Protein AF-A0A2V7KPG0-F1 (afdb_monomer)

Mean predicted aligned error: 3.89 Å

pLDDT: mean 94.69, std 5.26, range [65.12, 98.38]

Secondary structure (DSSP, 8-state):
--PPPP--------EETTEEHHHHHHHHHHHT----EE--SS--TTSS--EE---SS--GGGTS-HHHHHHS-HHHH-

Radius of gyration: 17.53 Å; Cα contacts (8 Å, |Δi|>4): 71; chains: 1; bounding box: 36×32×55 Å

Sequence (78 aa):
MKSFRRVVITGVGAVTPIGTAADGLWAGLEARTSAVRTLTRFDPTPFRSHMAAEIPDFRPQDHLDAKRAKRLDRFSQL

Structure (mmCIF, N/CA/C/O backbone):
data_AF-A0A2V7KPG0-F1
#
_entry.id   AF-A0A2V7KPG0-F1
#
loop_
_atom_site.group_PDB
_atom_site.id
_atom_site.type_symbol
_atom_site.label_atom_id
_atom_site.label_alt_id
_atom_site.label_comp_id
_atom_site.label_asym_id
_atom_site.label_entity_id
_atom_site.label_seq_id
_atom_site.pdbx_PDB_ins_code
_atom_site.Cartn_x
_atom_site.Cartn_y
_atom_site.Cartn_z
_atom_site.occupancy
_atom_site.B_iso_or_equiv
_atom_site.auth_seq_id
_atom_site.auth_comp_id
_atom_site.auth_asym_id
_atom_site.auth_atom_id
_atom_site.pdbx_PDB_model_num
ATOM 1 N N . MET A 1 1 ? -4.895 15.660 39.765 1.00 65.12 1 MET A N 1
ATOM 2 C CA . MET A 1 1 ? -4.326 14.702 38.787 1.00 65.12 1 MET A CA 1
ATOM 3 C C . MET A 1 1 ? -4.949 14.951 37.423 1.00 65.12 1 MET A C 1
ATOM 5 O O . MET A 1 1 ? -6.167 14.917 37.320 1.00 65.12 1 MET A O 1
ATOM 9 N N . LYS A 1 2 ? -4.148 15.238 36.389 1.00 71.25 2 LYS A N 1
ATOM 10 C CA . LYS A 1 2 ? -4.644 15.298 35.004 1.00 71.25 2 LYS A CA 1
ATOM 11 C C . LYS A 1 2 ? -4.950 13.863 34.561 1.00 71.25 2 LYS A C 1
ATOM 13 O O . LYS A 1 2 ? -4.040 13.044 34.510 1.00 71.25 2 LYS A O 1
ATOM 18 N N . SER A 1 3 ? -6.218 13.553 34.297 1.00 80.75 3 SER A N 1
ATOM 19 C CA . SER A 1 3 ? -6.607 12.279 33.684 1.00 80.75 3 SER A CA 1
ATOM 20 C C . SER A 1 3 ? -6.369 12.381 32.181 1.00 80.75 3 SER A C 1
ATOM 22 O O . SER A 1 3 ? -6.949 13.244 31.516 1.00 80.75 3 SER A O 1
ATOM 24 N N . PHE A 1 4 ? -5.469 11.558 31.648 1.00 88.69 4 PHE A N 1
ATOM 25 C CA . PHE A 1 4 ? -5.234 11.494 30.210 1.00 88.69 4 PHE A CA 1
ATOM 26 C C . PHE A 1 4 ? -6.366 10.713 29.540 1.00 88.69 4 PHE A C 1
ATOM 28 O O . PHE A 1 4 ? -6.816 9.685 30.052 1.00 88.69 4 PHE A O 1
ATOM 35 N N . ARG A 1 5 ? -6.838 11.196 28.384 1.00 94.44 5 ARG A N 1
ATOM 36 C CA . ARG A 1 5 ? -7.839 10.462 27.601 1.00 94.44 5 ARG A CA 1
ATOM 37 C C . ARG A 1 5 ? -7.231 9.140 27.141 1.00 94.44 5 ARG A C 1
ATOM 39 O O . ARG A 1 5 ? -6.140 9.130 26.575 1.00 94.44 5 ARG A O 1
ATOM 46 N N . ARG A 1 6 ? -7.949 8.037 27.357 1.00 95.81 6 ARG A N 1
ATOM 47 C CA . ARG A 1 6 ? -7.582 6.738 26.786 1.00 95.81 6 ARG A CA 1
ATOM 48 C C . ARG A 1 6 ? -7.834 6.783 25.283 1.00 95.81 6 ARG A C 1
ATOM 50 O O . ARG A 1 6 ? -8.926 7.149 24.856 1.00 95.81 6 ARG A O 1
ATOM 57 N N . VAL A 1 7 ? -6.825 6.408 24.512 1.00 96.19 7 VAL A N 1
ATOM 58 C CA . VAL A 1 7 ? -6.885 6.302 23.052 1.00 96.19 7 VAL A CA 1
ATOM 59 C C . VAL A 1 7 ? -6.557 4.861 22.688 1.00 96.19 7 VAL A C 1
ATOM 61 O O . VAL A 1 7 ? -5.666 4.262 23.288 1.00 96.19 7 VAL A O 1
ATOM 64 N N . VAL A 1 8 ? -7.305 4.300 21.743 1.00 97.69 8 VAL A N 1
ATOM 65 C CA . VAL A 1 8 ? -7.139 2.925 21.259 1.00 97.69 8 VAL A CA 1
ATOM 66 C C . VAL A 1 8 ? -7.149 2.909 19.734 1.00 97.69 8 VAL A C 1
ATOM 68 O O . VAL A 1 8 ? -7.702 3.812 19.107 1.00 97.69 8 VAL A O 1
ATOM 71 N N . ILE A 1 9 ? -6.542 1.879 19.147 1.00 97.38 9 ILE A N 1
ATOM 72 C CA . ILE A 1 9 ? -6.578 1.620 17.705 1.00 97.38 9 ILE A CA 1
ATOM 73 C C . ILE A 1 9 ? -7.809 0.758 17.421 1.00 97.38 9 ILE A C 1
ATOM 75 O O . ILE A 1 9 ? -7.931 -0.334 1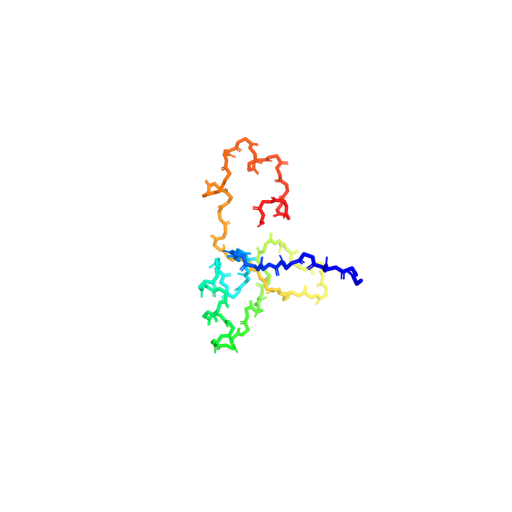7.968 1.00 97.38 9 ILE A O 1
ATOM 79 N N . THR A 1 10 ? -8.723 1.250 16.586 1.00 97.75 10 THR A N 1
ATOM 80 C CA . THR A 1 10 ? -9.959 0.540 16.203 1.00 97.75 10 THR A CA 1
ATOM 81 C C . THR A 1 10 ? -9.922 -0.023 14.784 1.00 97.75 10 THR A C 1
ATOM 83 O O . THR A 1 10 ? -10.843 -0.731 14.390 1.00 97.75 10 THR A O 1
ATOM 86 N N . GLY A 1 11 ? -8.873 0.268 14.014 1.00 96.81 11 GLY A N 1
ATOM 87 C CA . GLY A 1 11 ? -8.720 -0.226 12.652 1.00 96.81 11 GLY A CA 1
ATOM 88 C C . GLY A 1 11 ? -7.291 -0.083 12.148 1.00 96.81 11 GLY A C 1
ATOM 89 O O . GLY A 1 11 ? -6.574 0.841 12.536 1.00 96.81 11 GLY A O 1
ATOM 90 N N . VAL A 1 12 ? -6.896 -1.013 11.281 1.00 96.56 12 VAL A N 1
ATOM 91 C CA . VAL A 1 12 ? -5.601 -1.037 10.597 1.00 96.56 12 VAL A CA 1
ATOM 92 C C . VAL A 1 12 ? -5.854 -1.294 9.117 1.00 96.56 12 VAL A C 1
ATOM 94 O O . VAL A 1 12 ? -6.601 -2.201 8.757 1.00 96.56 12 VAL A O 1
ATOM 97 N N . GLY A 1 13 ? -5.224 -0.495 8.264 1.00 94.81 13 GLY A N 1
ATOM 98 C CA . GLY A 1 13 ? -5.198 -0.681 6.819 1.00 94.81 13 GLY A CA 1
ATOM 99 C C . GLY A 1 13 ? -3.768 -0.519 6.330 1.00 94.81 13 GLY A C 1
ATOM 100 O O . GLY A 1 13 ? -3.047 0.355 6.811 1.00 94.81 13 GLY A O 1
ATOM 101 N N . ALA A 1 14 ? -3.348 -1.385 5.415 1.00 95.12 14 ALA A N 1
ATOM 102 C CA . ALA A 1 14 ? -2.001 -1.366 4.872 1.00 95.12 14 ALA A CA 1
ATOM 103 C C . ALA A 1 14 ? -2.011 -1.841 3.419 1.00 95.12 14 ALA A C 1
ATOM 105 O O . ALA A 1 14 ? -2.731 -2.778 3.076 1.00 95.12 14 ALA A O 1
ATOM 106 N N . VAL A 1 15 ? -1.184 -1.224 2.582 1.00 96.00 15 VAL A N 1
ATOM 107 C CA . VAL A 1 15 ? -0.884 -1.701 1.231 1.00 96.00 15 VAL A CA 1
ATOM 108 C C . VAL A 1 15 ? 0.621 -1.916 1.170 1.00 96.00 15 VAL A C 1
ATOM 110 O O . VAL A 1 15 ? 1.391 -0.958 1.195 1.00 96.00 15 VAL A O 1
ATOM 113 N N . THR A 1 16 ? 1.058 -3.176 1.169 1.00 96.19 16 THR A N 1
ATOM 114 C CA . THR A 1 16 ? 2.479 -3.515 1.314 1.00 96.19 16 THR A CA 1
ATOM 115 C C . THR A 1 16 ? 2.920 -4.583 0.312 1.00 96.19 16 THR A C 1
ATOM 117 O O . THR A 1 16 ? 2.087 -5.338 -0.193 1.00 96.19 16 THR A O 1
ATOM 120 N N . PRO A 1 17 ? 4.231 -4.701 0.029 1.00 96.62 17 PRO A N 1
ATOM 121 C CA . PRO A 1 17 ? 4.758 -5.745 -0.853 1.00 96.62 17 PRO A CA 1
ATOM 122 C C . PRO A 1 17 ? 4.549 -7.178 -0.341 1.00 96.62 17 PRO A C 1
ATOM 124 O O . PRO A 1 17 ? 4.655 -8.115 -1.125 1.00 96.62 17 PRO A O 1
ATOM 127 N N . ILE A 1 18 ? 4.271 -7.352 0.956 1.00 96.44 18 ILE A N 1
ATOM 128 C CA . ILE A 1 18 ? 4.030 -8.658 1.591 1.00 96.44 18 ILE A CA 1
ATOM 129 C C . ILE A 1 18 ? 2.539 -8.943 1.821 1.00 96.44 18 ILE A C 1
ATOM 131 O O . ILE A 1 18 ? 2.202 -9.984 2.370 1.00 96.44 18 ILE A O 1
ATOM 135 N N . GLY A 1 19 ? 1.646 -8.040 1.406 1.00 94.56 19 GLY A N 1
ATOM 136 C CA . GLY A 1 19 ? 0.204 -8.208 1.557 1.00 94.56 19 GLY A CA 1
ATOM 137 C C . GLY A 1 19 ? -0.552 -6.885 1.657 1.00 94.56 19 GLY A C 1
ATOM 138 O O . GLY A 1 19 ? -0.002 -5.850 2.045 1.00 94.56 19 GLY A O 1
ATOM 139 N N . THR A 1 20 ? -1.833 -6.927 1.298 1.00 94.19 20 THR A N 1
ATOM 140 C CA . THR A 1 20 ? -2.764 -5.790 1.388 1.00 94.19 20 THR A CA 1
ATOM 141 C C . THR A 1 20 ? -3.830 -6.078 2.444 1.00 94.19 20 THR A C 1
ATOM 143 O O . THR A 1 20 ? -4.173 -7.235 2.672 1.00 94.19 20 THR A O 1
ATOM 146 N N . ALA A 1 21 ? -4.357 -5.024 3.070 1.00 93.94 21 ALA A N 1
ATOM 147 C CA . ALA A 1 21 ? -5.214 -5.069 4.253 1.00 93.94 21 ALA A CA 1
ATOM 148 C C . ALA A 1 21 ? -4.522 -5.678 5.490 1.00 93.94 21 ALA A C 1
ATOM 150 O O . ALA A 1 21 ? -3.371 -6.116 5.436 1.00 93.94 21 ALA A O 1
ATOM 151 N N . ALA A 1 22 ? -5.214 -5.649 6.632 1.00 96.94 22 ALA A N 1
ATOM 152 C CA . ALA A 1 22 ? -4.679 -6.137 7.904 1.00 96.94 22 ALA A CA 1
ATOM 153 C C . ALA A 1 22 ? -4.293 -7.625 7.836 1.00 96.94 22 ALA A C 1
ATOM 155 O O . ALA A 1 22 ? -3.177 -7.980 8.212 1.00 96.94 22 ALA A O 1
ATOM 156 N N . ASP A 1 23 ? -5.172 -8.463 7.282 1.00 96.81 23 ASP A N 1
ATOM 157 C CA . ASP A 1 23 ? -4.957 -9.912 7.191 1.00 96.81 23 ASP A CA 1
ATOM 158 C C . ASP A 1 23 ? -3.795 -10.259 6.256 1.00 96.81 23 ASP A C 1
ATOM 160 O O . ASP A 1 23 ? -2.960 -11.100 6.585 1.00 96.81 23 ASP A O 1
ATOM 164 N N . GLY A 1 24 ? -3.696 -9.572 5.111 1.00 95.69 24 GLY A N 1
ATOM 165 C CA . GLY A 1 24 ? -2.600 -9.781 4.170 1.00 95.69 24 GLY A CA 1
ATOM 166 C C . GLY A 1 24 ? -1.254 -9.371 4.761 1.00 95.69 24 GLY A C 1
ATOM 167 O O . GLY A 1 24 ? -0.282 -10.111 4.631 1.00 95.69 24 GLY A O 1
ATOM 168 N N . LEU A 1 25 ? -1.193 -8.226 5.450 1.00 95.75 25 LEU A N 1
ATOM 169 C CA . LEU A 1 25 ? 0.015 -7.813 6.165 1.00 95.75 25 LEU A CA 1
ATOM 170 C C . LEU A 1 25 ? 0.410 -8.842 7.234 1.00 95.75 25 LEU A C 1
ATOM 172 O O . LEU A 1 25 ? 1.581 -9.208 7.321 1.00 95.75 25 LEU A O 1
ATOM 176 N N . TRP A 1 26 ? -0.551 -9.315 8.032 1.00 97.50 26 TRP A N 1
ATOM 177 C CA . TRP A 1 26 ? -0.294 -10.291 9.090 1.00 97.50 26 TRP A CA 1
ATOM 178 C C . TRP A 1 26 ? 0.251 -11.6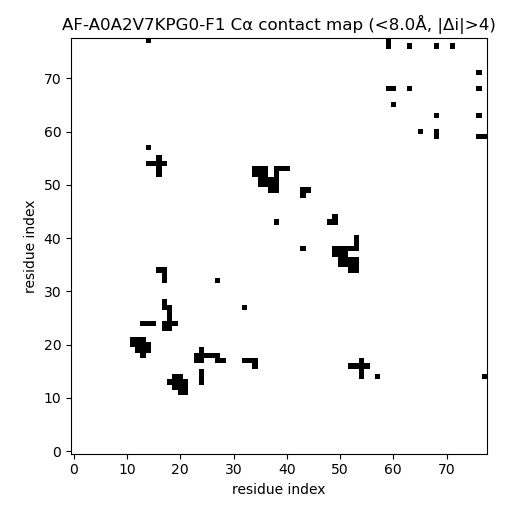10 8.532 1.00 97.50 26 TRP A C 1
ATOM 180 O O . TRP A 1 26 ? 1.330 -12.046 8.936 1.00 97.50 26 TRP A O 1
ATOM 190 N N . ALA A 1 27 ? -0.423 -12.184 7.532 1.00 97.31 27 ALA A N 1
ATOM 191 C CA . ALA A 1 27 ? 0.017 -13.412 6.877 1.00 97.31 27 ALA A CA 1
ATOM 192 C C . ALA A 1 27 ? 1.411 -13.263 6.238 1.00 97.31 27 ALA A C 1
ATOM 194 O O . ALA A 1 27 ? 2.250 -14.159 6.346 1.00 97.31 27 ALA A O 1
ATOM 195 N N . GLY A 1 28 ? 1.695 -12.115 5.613 1.00 96.50 28 GLY A N 1
ATOM 196 C CA . GLY A 1 28 ? 3.007 -11.817 5.039 1.00 96.50 28 GLY A CA 1
ATOM 197 C C . GLY A 1 28 ? 4.131 -11.770 6.078 1.00 96.50 28 GLY A C 1
ATOM 198 O O . GLY A 1 28 ? 5.221 -12.299 5.842 1.00 96.50 28 GLY A O 1
ATOM 199 N N . LEU A 1 29 ? 3.867 -11.176 7.247 1.00 97.00 29 LEU A N 1
ATOM 200 C CA . LEU A 1 29 ? 4.814 -11.141 8.366 1.00 97.00 29 LEU A CA 1
ATOM 201 C C . LEU A 1 29 ? 5.079 -12.547 8.925 1.00 97.00 29 LEU A C 1
ATOM 203 O O . LEU A 1 29 ? 6.235 -12.900 9.172 1.00 97.00 29 LEU A O 1
ATOM 207 N N . GLU A 1 30 ? 4.032 -13.359 9.091 1.00 98.38 30 GLU A N 1
ATOM 208 C CA . GLU A 1 30 ? 4.143 -14.745 9.561 1.00 98.38 30 GLU A CA 1
ATOM 209 C C . GLU A 1 30 ? 4.918 -15.636 8.582 1.00 98.38 30 GLU A C 1
ATOM 211 O O . GLU A 1 30 ? 5.733 -16.457 9.009 1.00 98.38 30 GLU A O 1
ATOM 216 N N . ALA A 1 31 ? 4.723 -15.435 7.276 1.00 97.75 31 ALA A N 1
ATOM 217 C CA . ALA A 1 31 ? 5.399 -16.192 6.225 1.00 97.75 31 ALA A CA 1
ATOM 218 C C . ALA A 1 31 ? 6.912 -15.924 6.150 1.00 97.75 31 ALA A C 1
ATOM 220 O O . ALA A 1 31 ? 7.639 -16.711 5.540 1.00 97.75 31 ALA A O 1
ATOM 221 N N . ARG A 1 32 ? 7.400 -14.815 6.733 1.00 95.75 32 ARG A N 1
ATOM 222 C CA . ARG A 1 32 ? 8.831 -14.435 6.803 1.00 95.75 32 ARG A CA 1
ATOM 223 C C . ARG A 1 32 ? 9.565 -14.516 5.462 1.00 95.75 32 ARG A C 1
ATOM 225 O O . ARG A 1 32 ? 10.765 -14.782 5.405 1.00 95.75 32 ARG A O 1
ATOM 232 N N . THR A 1 33 ? 8.841 -14.284 4.375 1.00 92.94 33 THR A N 1
ATOM 233 C CA . THR A 1 33 ? 9.379 -14.349 3.020 1.00 92.94 33 THR A CA 1
ATOM 234 C C . THR A 1 33 ? 9.678 -12.939 2.532 1.00 92.94 33 THR A C 1
ATOM 236 O O . THR A 1 33 ? 8.895 -12.013 2.738 1.00 92.94 33 THR A O 1
ATOM 239 N N . SER A 1 34 ? 10.834 -12.755 1.896 1.00 95.12 34 SER A N 1
ATOM 240 C CA . SER A 1 34 ? 11.202 -11.461 1.326 1.00 95.12 34 SER A CA 1
ATOM 241 C C . SER A 1 34 ? 10.372 -11.168 0.078 1.00 95.12 34 SER A C 1
ATOM 243 O O . SER A 1 34 ? 10.327 -11.978 -0.843 1.00 95.12 34 SER A O 1
ATOM 245 N N . ALA A 1 35 ? 9.778 -9.976 0.016 1.00 96.12 35 ALA A N 1
ATOM 246 C CA . ALA A 1 35 ? 9.130 -9.460 -1.191 1.00 96.12 35 ALA A CA 1
ATOM 247 C C . ALA A 1 35 ? 10.107 -8.756 -2.155 1.00 96.12 35 ALA A C 1
ATOM 249 O O . ALA A 1 35 ? 9.685 -8.233 -3.190 1.00 96.12 35 ALA A O 1
ATOM 250 N N . VAL A 1 36 ? 11.400 -8.694 -1.813 1.00 97.44 36 VAL A N 1
ATOM 251 C CA . VAL A 1 36 ? 12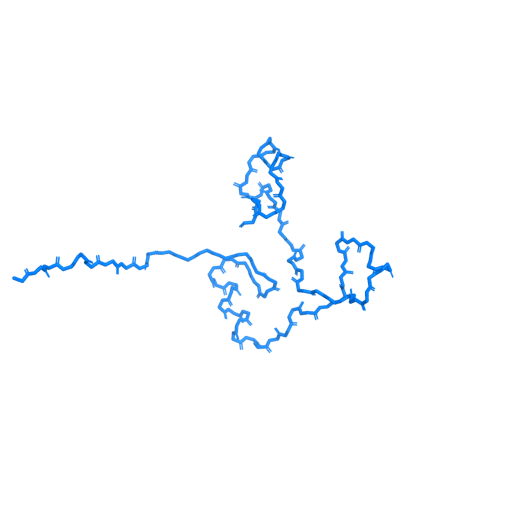.423 -8.053 -2.648 1.00 97.44 36 VAL A CA 1
ATOM 252 C C . VAL A 1 36 ? 12.692 -8.910 -3.881 1.00 97.44 36 VAL A C 1
ATOM 254 O O . VAL A 1 36 ? 13.063 -10.076 -3.777 1.00 97.44 36 VAL A O 1
ATOM 257 N N . ARG A 1 37 ? 12.546 -8.299 -5.052 1.00 96.06 37 ARG A N 1
ATOM 258 C CA . ARG A 1 37 ? 12.726 -8.912 -6.372 1.00 96.06 37 ARG A CA 1
ATOM 259 C C . ARG A 1 37 ? 13.278 -7.887 -7.355 1.00 96.06 37 ARG A C 1
ATOM 261 O O . ARG A 1 37 ? 13.472 -6.726 -6.996 1.00 96.06 37 ARG A O 1
ATOM 268 N N . THR A 1 38 ? 13.544 -8.312 -8.584 1.00 96.31 38 THR A N 1
ATO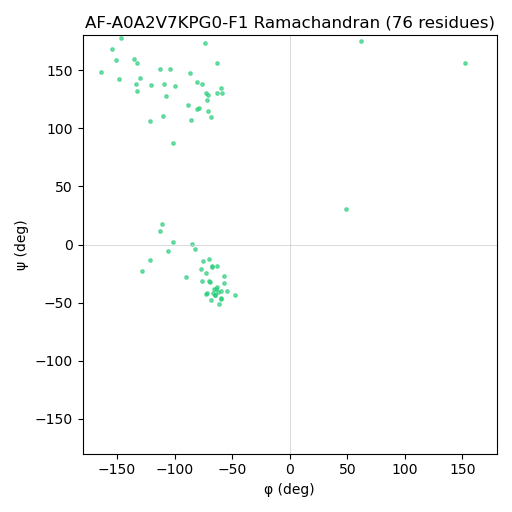M 269 C CA . THR A 1 38 ? 13.934 -7.398 -9.661 1.00 96.31 38 THR A CA 1
ATOM 270 C C . THR A 1 38 ? 12.840 -6.352 -9.881 1.00 96.31 38 THR A C 1
ATOM 272 O O . THR A 1 38 ? 11.666 -6.703 -9.984 1.00 96.31 38 THR A O 1
ATOM 275 N N . LEU A 1 39 ? 13.232 -5.078 -9.921 1.00 95.88 39 LEU A N 1
ATOM 276 C CA . LEU A 1 39 ? 12.354 -3.942 -10.189 1.00 95.88 39 LEU A CA 1
ATOM 277 C C . LEU A 1 39 ? 11.707 -4.087 -11.573 1.00 95.88 39 LEU A C 1
ATOM 279 O O . LEU A 1 39 ? 12.395 -4.359 -12.555 1.00 95.88 39 LEU A O 1
ATOM 283 N N . THR A 1 40 ? 10.399 -3.849 -11.653 1.00 94.31 40 THR A N 1
ATOM 284 C CA . THR A 1 40 ? 9.626 -3.917 -12.902 1.00 94.31 40 THR A CA 1
ATOM 285 C C . THR A 1 40 ? 8.925 -2.608 -13.264 1.00 94.31 40 THR A C 1
ATOM 287 O O . THR A 1 40 ? 8.461 -2.444 -14.390 1.00 94.31 40 THR A O 1
ATOM 290 N N . ARG A 1 41 ? 8.841 -1.647 -12.336 1.00 92.88 41 ARG A N 1
ATOM 291 C CA . ARG A 1 41 ? 8.042 -0.425 -12.506 1.00 92.88 41 ARG A CA 1
ATOM 292 C C . ARG A 1 41 ? 8.632 0.595 -13.486 1.00 92.88 41 ARG A C 1
ATOM 294 O O . ARG A 1 41 ? 7.884 1.422 -14.005 1.00 92.88 41 ARG A O 1
ATOM 301 N N . PHE A 1 42 ? 9.941 0.575 -13.713 1.00 94.50 42 PHE A N 1
ATOM 302 C CA . PHE A 1 42 ? 10.646 1.420 -14.682 1.00 94.50 42 PHE A CA 1
ATOM 303 C C . PHE A 1 42 ? 11.946 0.734 -15.123 1.00 94.50 42 PHE A C 1
ATOM 305 O O . PHE A 1 42 ? 12.346 -0.240 -14.493 1.00 94.50 42 PHE A O 1
ATOM 312 N N . ASP A 1 43 ? 12.603 1.236 -16.175 1.00 95.69 43 ASP A N 1
ATOM 313 C CA . ASP A 1 43 ? 13.901 0.718 -16.636 1.00 95.69 43 ASP A CA 1
ATOM 314 C C . ASP A 1 43 ? 15.015 1.020 -15.613 1.00 95.69 43 ASP A C 1
ATOM 316 O O . ASP A 1 43 ? 15.401 2.186 -15.454 1.00 95.69 43 ASP A O 1
ATOM 320 N N . PRO A 1 44 ? 15.550 0.002 -14.909 1.00 96.56 44 PRO A N 1
ATOM 321 C CA . PRO A 1 44 ? 16.568 0.218 -13.897 1.00 96.56 44 PRO A CA 1
ATOM 322 C C . PRO A 1 44 ? 17.984 0.338 -14.481 1.00 96.56 44 PRO A C 1
ATOM 324 O O . PRO A 1 44 ? 18.907 0.596 -13.711 1.00 96.56 44 PRO A O 1
ATOM 327 N N . THR A 1 45 ? 18.185 0.168 -15.796 1.00 97.12 45 THR A N 1
ATOM 328 C CA . THR A 1 45 ? 19.511 0.121 -16.449 1.00 97.12 45 THR A CA 1
ATOM 329 C C . THR A 1 45 ? 20.467 1.250 -16.029 1.00 97.12 45 THR A C 1
ATOM 331 O O . THR A 1 45 ? 21.626 0.952 -15.736 1.00 97.12 45 THR A O 1
ATOM 334 N N . PRO A 1 46 ? 20.033 2.524 -15.916 1.00 97.69 46 PRO A N 1
ATOM 335 C CA . PRO A 1 46 ? 20.914 3.622 -15.504 1.00 97.69 46 PRO A CA 1
ATOM 336 C C . PRO A 1 46 ? 21.358 3.580 -14.031 1.00 97.69 46 PRO A C 1
ATOM 338 O O . PRO A 1 46 ? 22.232 4.347 -13.628 1.00 97.69 46 PRO A O 1
ATOM 341 N N . PHE A 1 47 ? 20.733 2.743 -13.201 1.00 97.12 47 PHE A N 1
ATOM 342 C CA . PHE A 1 47 ? 20.915 2.732 -11.753 1.00 97.12 47 PHE A CA 1
ATOM 343 C C . PHE A 1 47 ? 21.798 1.568 -11.301 1.00 97.12 47 PHE A C 1
ATOM 345 O O . PHE A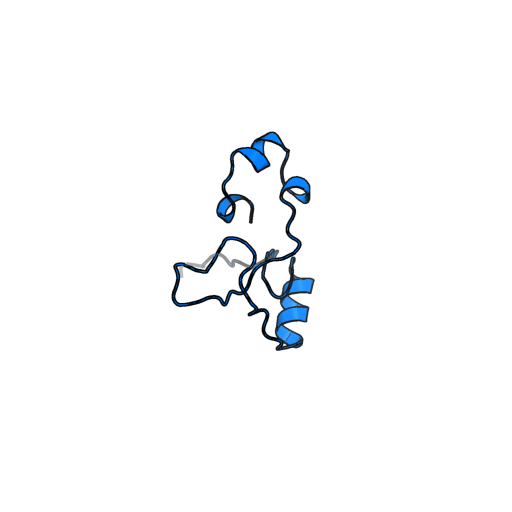 1 47 ? 21.812 0.493 -11.892 1.00 97.12 47 PHE A O 1
ATOM 352 N N . ARG A 1 48 ? 22.506 1.757 -10.180 1.00 97.56 48 ARG A N 1
ATOM 353 C CA . ARG A 1 48 ? 23.333 0.703 -9.565 1.00 97.56 48 ARG A CA 1
ATOM 354 C C . ARG A 1 48 ? 22.506 -0.438 -8.956 1.00 97.56 48 ARG A C 1
ATOM 356 O O . ARG A 1 48 ? 22.989 -1.562 -8.889 1.00 97.56 48 ARG A O 1
ATOM 363 N N . SER A 1 49 ? 21.309 -0.147 -8.442 1.00 97.06 49 SER A N 1
ATOM 364 C CA . SER A 1 49 ? 20.434 -1.134 -7.794 1.00 97.06 49 SER A CA 1
ATOM 365 C C . SER A 1 49 ? 19.244 -1.448 -8.684 1.00 97.06 49 SER A C 1
ATOM 367 O O . SER A 1 49 ? 18.532 -0.534 -9.092 1.00 97.06 49 SER A O 1
ATOM 369 N N . HIS A 1 50 ? 19.009 -2.735 -8.937 1.00 97.94 50 HIS A N 1
ATOM 370 C CA . HIS A 1 50 ? 17.884 -3.229 -9.743 1.00 97.94 50 HIS A CA 1
ATOM 371 C C . HIS A 1 50 ? 16.868 -4.016 -8.907 1.00 97.94 50 HIS A C 1
ATOM 373 O O . HIS A 1 50 ? 16.008 -4.694 -9.458 1.00 97.94 50 HIS A O 1
ATOM 379 N N . MET A 1 51 ? 16.976 -3.957 -7.578 1.00 97.81 51 MET A N 1
ATOM 380 C CA . MET A 1 51 ? 16.125 -4.702 -6.649 1.00 97.81 51 MET A CA 1
ATOM 381 C C . MET A 1 51 ? 15.163 -3.762 -5.922 1.00 97.81 51 MET A C 1
ATOM 383 O O . MET A 1 51 ? 15.565 -2.687 -5.473 1.00 97.81 51 MET A O 1
ATOM 387 N N . ALA A 1 52 ? 13.909 -4.184 -5.769 1.00 97.44 52 ALA A N 1
ATOM 388 C CA . ALA A 1 52 ? 12.870 -3.452 -5.054 1.00 97.44 52 ALA A CA 1
ATOM 389 C C . ALA A 1 52 ? 11.835 -4.402 -4.431 1.00 97.44 52 ALA A C 1
ATOM 391 O O . ALA A 1 52 ? 11.660 -5.537 -4.871 1.00 97.44 52 ALA A O 1
ATOM 392 N N . ALA A 1 53 ? 11.118 -3.922 -3.416 1.00 97.12 53 ALA A N 1
ATOM 393 C CA . ALA A 1 53 ? 9.915 -4.569 -2.901 1.00 97.12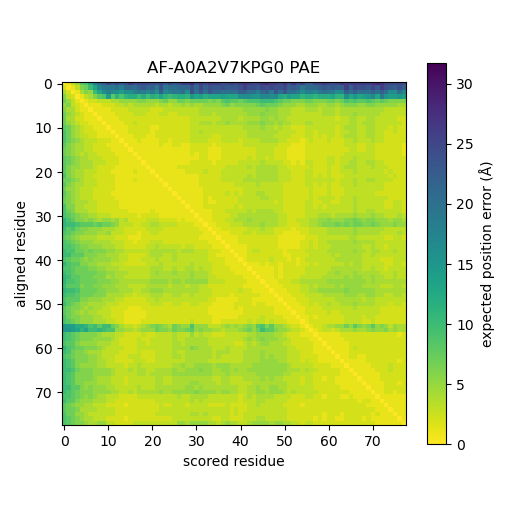 53 ALA A CA 1
ATOM 394 C C . ALA A 1 53 ? 8.694 -3.823 -3.458 1.00 97.12 53 ALA A C 1
ATOM 396 O O . ALA A 1 53 ? 8.218 -2.850 -2.876 1.00 97.12 53 ALA A O 1
ATOM 397 N N . GLU A 1 54 ? 8.243 -4.224 -4.644 1.00 96.31 54 GLU A N 1
ATOM 398 C CA . GLU A 1 54 ? 7.112 -3.594 -5.331 1.00 96.31 54 GLU A CA 1
ATOM 399 C C . GLU A 1 54 ? 5.781 -4.211 -4.886 1.00 96.31 54 GLU A C 1
ATOM 401 O O . GLU A 1 54 ? 5.705 -5.415 -4.636 1.00 96.31 54 GLU A O 1
ATOM 406 N N . ILE A 1 55 ? 4.718 -3.404 -4.854 1.00 95.38 55 ILE A N 1
ATOM 407 C CA . ILE A 1 55 ? 3.337 -3.872 -4.670 1.00 95.38 55 ILE A CA 1
ATOM 408 C C . ILE A 1 55 ? 2.787 -4.266 -6.055 1.00 95.38 55 ILE A C 1
ATOM 410 O O . ILE A 1 55 ? 2.542 -3.358 -6.859 1.00 95.38 55 ILE A O 1
ATOM 414 N N . PRO A 1 56 ? 2.616 -5.569 -6.363 1.00 82.75 56 PRO A N 1
ATOM 415 C CA . PRO A 1 56 ? 2.292 -6.022 -7.718 1.00 82.75 56 PRO A CA 1
ATOM 416 C C . PRO A 1 56 ? 0.849 -5.709 -8.127 1.00 82.75 56 PRO A C 1
ATOM 418 O O . PRO A 1 56 ? 0.621 -5.220 -9.230 1.00 82.75 56 PRO A O 1
ATOM 421 N N . ASP A 1 57 ? -0.107 -5.916 -7.221 1.00 84.88 57 ASP A N 1
ATOM 422 C CA . ASP A 1 57 ? -1.522 -6.056 -7.594 1.00 84.88 57 ASP A CA 1
ATOM 423 C C . ASP A 1 57 ? -2.405 -4.888 -7.135 1.00 84.88 57 ASP A C 1
ATOM 425 O O . ASP A 1 57 ? -3.628 -4.996 -7.096 1.00 84.88 57 ASP A O 1
ATOM 429 N N . PHE A 1 58 ? -1.810 -3.739 -6.796 1.00 92.44 58 PHE A N 1
ATOM 430 C CA . PHE A 1 58 ? -2.590 -2.579 -6.360 1.00 92.44 58 PHE A CA 1
ATOM 431 C C . PHE A 1 58 ? -3.227 -1.831 -7.536 1.00 92.44 58 PHE A C 1
ATOM 433 O O . PHE A 1 58 ? -2.527 -1.232 -8.370 1.00 92.44 58 PHE A O 1
ATOM 440 N N . ARG A 1 59 ? -4.563 -1.801 -7.527 1.00 93.06 59 ARG A N 1
ATOM 441 C CA . ARG A 1 59 ? -5.419 -1.082 -8.472 1.00 93.06 59 ARG A CA 1
ATOM 442 C C . ARG A 1 59 ? -6.100 0.097 -7.766 1.00 93.06 59 ARG A C 1
ATOM 444 O O . ARG A 1 59 ? -6.995 -0.112 -6.954 1.00 93.06 59 ARG A O 1
ATOM 451 N N . PRO A 1 60 ? -5.740 1.354 -8.092 1.00 94.56 60 PRO A N 1
ATOM 452 C CA . PRO A 1 60 ? -6.362 2.527 -7.473 1.00 94.56 60 PRO A CA 1
ATOM 453 C C . PRO A 1 60 ? -7.885 2.581 -7.648 1.00 94.56 60 PRO A C 1
ATOM 455 O O . PRO A 1 60 ? -8.575 3.181 -6.832 1.00 94.56 60 PRO A O 1
ATOM 458 N N . GLN A 1 61 ? -8.408 1.974 -8.718 1.00 94.81 61 GLN A N 1
ATOM 459 C CA . GLN A 1 61 ? -9.830 1.990 -9.071 1.00 94.81 61 GLN A CA 1
ATOM 460 C C . GLN A 1 61 ? -10.707 1.223 -8.076 1.00 94.81 61 GLN A C 1
ATOM 462 O O . GLN A 1 61 ? -11.905 1.484 -8.010 1.00 94.81 61 GLN A O 1
ATOM 467 N N . ASP A 1 62 ? -10.116 0.330 -7.280 1.00 94.19 62 ASP A N 1
ATOM 468 C CA . ASP A 1 62 ? -10.834 -0.423 -6.249 1.00 94.19 62 ASP A CA 1
ATOM 469 C C . ASP A 1 62 ? -11.153 0.459 -5.022 1.00 94.19 62 ASP A C 1
ATOM 471 O O . ASP A 1 62 ? -11.991 0.107 -4.192 1.00 94.19 62 ASP A O 1
ATOM 475 N N . HIS A 1 63 ? -10.513 1.633 -4.914 1.00 94.19 63 HIS A N 1
ATOM 476 C CA . HIS A 1 63 ? -10.615 2.537 -3.761 1.00 94.19 63 HIS A CA 1
ATOM 477 C C . HIS A 1 63 ? -10.969 3.983 -4.132 1.00 94.19 63 HIS A C 1
ATOM 479 O O . HIS A 1 63 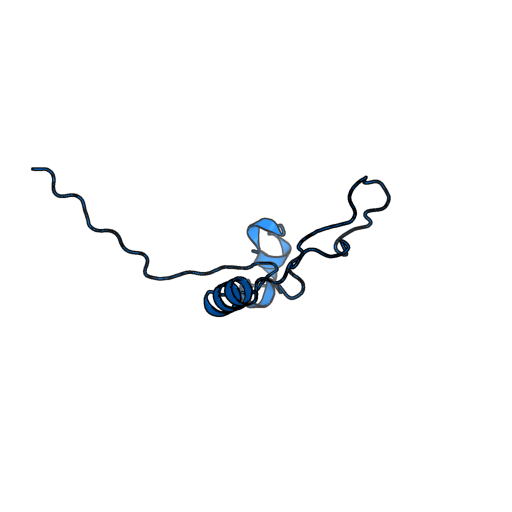? -11.473 4.740 -3.300 1.00 94.19 63 HIS A O 1
ATOM 485 N N . LEU A 1 64 ? -10.690 4.392 -5.369 1.00 96.81 64 LEU A N 1
ATOM 486 C CA . LEU A 1 64 ? -10.821 5.763 -5.846 1.00 96.81 64 LEU A CA 1
ATOM 487 C C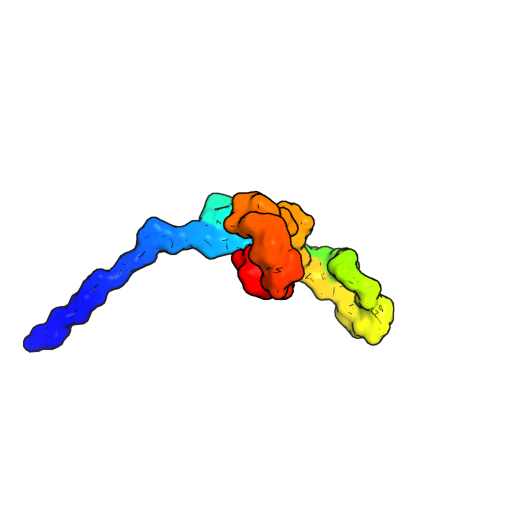 . LEU A 1 64 ? -11.609 5.799 -7.153 1.00 96.81 64 LEU A C 1
ATOM 489 O O . LEU A 1 64 ? -11.420 4.970 -8.041 1.00 96.81 64 LEU A O 1
ATOM 493 N N . ASP A 1 65 ? -12.425 6.837 -7.328 1.00 97.12 65 ASP A N 1
ATOM 494 C CA . ASP A 1 65 ? -13.017 7.120 -8.631 1.00 97.12 65 ASP A CA 1
ATOM 495 C C . ASP A 1 65 ? -11.935 7.444 -9.678 1.00 97.12 65 ASP A C 1
ATOM 497 O O . ASP A 1 65 ? -10.839 7.925 -9.363 1.00 97.12 65 ASP A O 1
ATOM 501 N N . ALA A 1 66 ? -12.261 7.233 -10.955 1.00 95.94 66 ALA A N 1
ATOM 502 C CA . ALA A 1 66 ? -11.315 7.394 -12.058 1.00 95.94 66 ALA A CA 1
ATOM 503 C C . ALA A 1 66 ? -10.691 8.802 -12.137 1.00 95.94 66 ALA A C 1
ATOM 505 O O . ALA A 1 66 ? -9.526 8.944 -12.519 1.00 95.94 66 ALA A O 1
ATOM 506 N N . LYS A 1 67 ? -11.435 9.853 -11.760 1.00 96.44 67 LYS A N 1
ATOM 507 C CA . LYS A 1 67 ? -10.940 11.235 -11.800 1.00 96.44 67 LYS A CA 1
ATOM 508 C C . LYS A 1 67 ? -9.899 11.468 -10.707 1.00 96.44 67 LYS A C 1
ATOM 510 O O . LYS A 1 67 ? -8.883 12.111 -10.975 1.00 96.44 67 LYS A O 1
ATOM 515 N N . ARG A 1 68 ? -10.123 10.947 -9.496 1.00 96.62 68 ARG A N 1
ATOM 516 C CA . ARG A 1 68 ? -9.141 10.999 -8.401 1.00 96.62 68 ARG A CA 1
ATOM 517 C C . ARG A 1 68 ? -7.925 10.132 -8.692 1.00 96.62 68 ARG A C 1
ATOM 519 O O . ARG A 1 68 ? -6.813 10.645 -8.604 1.00 96.62 68 ARG A O 1
ATOM 526 N N . ALA A 1 69 ? -8.129 8.888 -9.124 1.00 96.62 69 ALA A N 1
ATOM 527 C CA . ALA A 1 69 ? -7.044 7.970 -9.466 1.00 96.62 69 ALA A CA 1
ATOM 528 C C . ALA A 1 69 ? -6.084 8.569 -10.508 1.00 96.62 69 ALA A C 1
ATOM 530 O O . ALA A 1 69 ? -4.875 8.456 -10.367 1.00 96.62 69 ALA A O 1
ATOM 531 N N . LYS A 1 70 ? -6.602 9.276 -11.522 1.00 96.06 70 LYS A N 1
ATOM 532 C CA . LYS A 1 70 ? -5.767 9.917 -12.550 1.00 96.06 70 LYS A CA 1
ATOM 533 C C . LYS A 1 70 ? -4.952 11.112 -12.039 1.00 96.06 70 LYS A C 1
ATOM 535 O O . LYS A 1 70 ? -3.899 11.406 -12.596 1.00 96.06 70 LYS A O 1
ATOM 540 N N . ARG A 1 71 ? -5.463 11.854 -11.053 1.00 97.12 71 ARG A N 1
ATOM 541 C CA . ARG A 1 71 ? -4.855 13.113 -10.586 1.00 97.12 71 ARG A CA 1
ATOM 542 C C . ARG A 1 71 ? -3.850 12.906 -9.456 1.00 97.12 71 ARG A C 1
ATOM 544 O O . ARG A 1 71 ? -2.960 13.7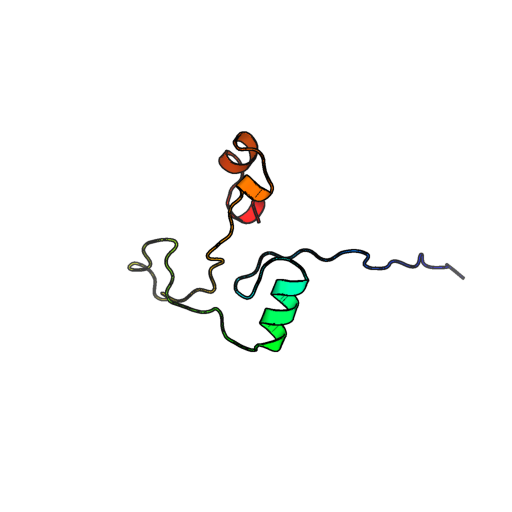32 -9.292 1.00 97.12 71 ARG A O 1
ATOM 551 N N . LEU A 1 72 ? -4.039 11.856 -8.665 1.00 97.62 72 LEU A N 1
ATOM 552 C CA . LEU A 1 72 ? -3.138 11.498 -7.582 1.00 97.62 72 LEU A CA 1
ATOM 553 C C . LEU A 1 72 ? -1.935 10.745 -8.137 1.00 97.62 72 LEU A C 1
ATOM 555 O O . LEU A 1 72 ? -2.069 9.904 -9.026 1.00 97.62 72 LEU A O 1
ATOM 559 N N . ASP A 1 73 ? -0.765 11.050 -7.600 1.00 95.94 73 ASP A N 1
ATOM 560 C CA . ASP A 1 73 ? 0.436 10.279 -7.858 1.00 95.94 73 ASP A CA 1
ATOM 561 C C . ASP A 1 73 ? 0.369 8.927 -7.108 1.00 95.94 73 ASP A C 1
ATOM 563 O O . ASP A 1 73 ? -0.546 8.675 -6.321 1.00 95.94 73 ASP A O 1
ATOM 567 N N . ARG A 1 74 ? 1.338 8.031 -7.333 1.00 93.69 74 ARG A N 1
ATOM 568 C CA . ARG A 1 74 ? 1.288 6.688 -6.737 1.00 93.69 74 ARG A CA 1
ATOM 569 C C . ARG A 1 74 ? 1.347 6.704 -5.208 1.00 93.69 74 ARG A C 1
ATOM 571 O O . ARG A 1 74 ? 0.693 5.850 -4.623 1.00 93.69 74 ARG A O 1
ATOM 578 N N . PHE A 1 75 ? 2.103 7.606 -4.574 1.00 95.31 75 PHE A N 1
ATOM 579 C CA . PHE A 1 75 ? 2.183 7.628 -3.108 1.00 95.31 75 PHE A CA 1
ATOM 580 C C . PHE A 1 75 ? 0.830 8.011 -2.508 1.00 95.31 75 PHE A C 1
ATOM 582 O O . PHE A 1 75 ? 0.445 7.440 -1.501 1.00 95.31 75 PHE A O 1
ATOM 589 N N . SER A 1 76 ? 0.109 8.939 -3.144 1.00 96.50 76 SER A N 1
ATOM 590 C CA . SER A 1 76 ? -1.209 9.385 -2.681 1.00 96.50 76 SER A CA 1
ATOM 591 C C . SER A 1 76 ? -2.335 8.396 -2.995 1.00 96.50 76 SER A C 1
ATOM 593 O O . SER A 1 76 ? -3.416 8.496 -2.421 1.00 96.50 76 SER A O 1
ATOM 595 N N . GLN A 1 77 ? -2.139 7.511 -3.977 1.00 95.56 77 GLN A N 1
ATOM 596 C CA . GLN A 1 77 ? -3.102 6.455 -4.295 1.00 95.56 77 GLN A CA 1
ATOM 597 C C . GLN A 1 77 ? -3.058 5.304 -3.281 1.00 95.56 77 GLN A C 1
ATOM 599 O O . GLN A 1 77 ? -4.087 4.661 -3.101 1.00 95.56 77 GLN A O 1
ATOM 604 N N . LEU A 1 78 ? -1.883 5.025 -2.706 1.00 93.44 78 LEU A N 1
ATOM 605 C CA . LEU A 1 78 ? -1.640 3.965 -1.719 1.00 93.44 78 LEU A CA 1
ATOM 606 C C . LEU A 1 78 ? -2.081 4.394 -0.314 1.00 93.44 78 LEU A C 1
ATOM 608 O O . LEU A 1 78 ? -2.546 3.500 0.425 1.00 93.44 78 LEU A O 1
#

Solvent-accessible surface area (backbone atoms only — not comparable to full-atom values): 5144 Å² total; per-residue (Å²): 133,89,81,76,83,89,82,80,86,90,78,70,80,45,75,44,46,55,25,53,38,52,67,31,40,49,53,26,60,74,64,71,62,80,49,66,38,74,55,78,91,59,86,44,82,94,48,95,65,53,68,36,61,61,62,86,83,79,57,48,71,84,82,32,58,71,73,56,46,72,70,44,54,74,79,76,60,98

Nearest PDB structures (foldseek):
  2gqd-assembly1_B  TM=9.367E-01  e=5.634E-05  Staphylococcus aureus
  4qav-assembly1_B  TM=9.544E-01  e=2.731E-04  Neisseria meningitidis alpha14
  4r8e-assembly1_B  TM=9.426E-01  e=6.014E-04  Yersinia pestis
  8cou-assembly1_A  TM=9.369E-01  e=6.942E-04  Pseudomonas aeruginosa
  4b7v-assembly1_A  TM=9.501E-01  e=9.938E-04  Pseudomonas aeruginosa PAO1

Foldseek 3Di:
DDDDDDDDDPADFDQFLQAGGPVSVVVSVVVVDDLKDFDDPDDCVVDPDRIDSDRDDDDLVVPDPPVVVVVDDPVVSD